Protein AF-A0A1V5TUY7-F1 (afdb_monomer)

Foldseek 3Di:
DDDDDDPDPPPPDDVVVVVVVVVVVVVVVVVVVVVCCVVVPPDPPPVPPPPPDDDDDDDDDDDPPPPPPVPPDWDKDFDAPPDDQLVRQLVLLVVLCVVVVHDDDLLLSVQLSVQQDVVVPDDDDDHGDIDIGGNVSSVVSSVVSVVDDPVSSVVSCVVSVVDDSD

Structure (mmCIF, N/CA/C/O backbone):
data_AF-A0A1V5TUY7-F1
#
_entry.id   AF-A0A1V5TUY7-F1
#
loop_
_atom_site.group_PDB
_atom_site.id
_atom_site.type_symbol
_atom_site.label_atom_id
_atom_site.label_alt_id
_atom_site.label_comp_id
_atom_site.label_asym_id
_atom_site.label_entity_id
_atom_site.label_seq_id
_atom_site.pdbx_PDB_ins_code
_atom_site.Cartn_x
_atom_site.Cartn_y
_atom_site.Cartn_z
_atom_site.occupancy
_atom_site.B_iso_or_equiv
_atom_site.auth_seq_id
_atom_site.auth_comp_id
_atom_site.auth_asym_id
_atom_site.auth_atom_id
_atom_site.pdbx_PDB_model_num
ATOM 1 N N . MET A 1 1 ? 79.967 -40.571 17.415 1.00 41.56 1 MET A N 1
ATOM 2 C CA . MET A 1 1 ? 79.639 -39.195 16.986 1.00 41.56 1 MET A CA 1
ATOM 3 C C . MET A 1 1 ? 78.906 -39.315 15.661 1.00 41.56 1 MET A C 1
ATOM 5 O O . MET A 1 1 ? 79.515 -39.819 14.733 1.00 41.56 1 MET A O 1
ATOM 9 N N . SER A 1 2 ? 77.567 -39.291 15.668 1.00 49.28 2 SER A N 1
ATOM 10 C CA . SER A 1 2 ? 76.718 -38.135 15.277 1.00 49.28 2 SER A CA 1
ATOM 11 C C . SER A 1 2 ? 77.046 -37.631 13.868 1.00 49.28 2 SER A C 1
ATOM 13 O O . SER A 1 2 ? 78.201 -37.375 13.579 1.00 49.28 2 SER A O 1
ATOM 15 N N . GLU A 1 3 ? 76.091 -37.478 12.952 1.00 46.81 3 GLU A N 1
ATOM 16 C CA . GLU A 1 3 ? 74.877 -36.686 13.161 1.00 46.81 3 GLU A CA 1
ATOM 17 C C . GLU A 1 3 ? 73.828 -37.025 12.084 1.00 46.81 3 GLU A C 1
ATOM 19 O O . GLU A 1 3 ? 74.142 -37.092 10.897 1.00 46.81 3 GLU A O 1
ATOM 24 N N . LYS A 1 4 ? 72.579 -37.280 12.496 1.00 55.69 4 LYS A N 1
ATOM 25 C CA . LYS A 1 4 ? 71.431 -37.410 11.588 1.00 55.69 4 LYS A CA 1
ATOM 26 C C . LYS A 1 4 ? 70.904 -36.006 11.300 1.00 55.69 4 LYS A C 1
ATOM 28 O O . LYS A 1 4 ? 70.393 -35.368 12.218 1.00 55.69 4 LYS A O 1
ATOM 33 N N . THR A 1 5 ? 70.967 -35.540 10.058 1.00 53.59 5 THR A N 1
ATOM 34 C CA . THR A 1 5 ? 70.284 -34.305 9.657 1.00 53.59 5 THR A CA 1
ATOM 35 C C . THR A 1 5 ? 68.875 -34.635 9.168 1.00 53.59 5 THR A C 1
ATOM 37 O O . THR A 1 5 ? 68.659 -35.176 8.087 1.00 53.59 5 THR A O 1
ATOM 40 N N . ASN A 1 6 ? 67.905 -34.340 10.034 1.00 58.12 6 ASN A N 1
ATOM 41 C CA . ASN A 1 6 ? 66.482 -34.304 9.721 1.00 58.12 6 ASN A CA 1
ATOM 42 C C . ASN A 1 6 ? 66.220 -33.252 8.632 1.00 58.12 6 ASN A C 1
ATOM 44 O O . ASN A 1 6 ? 66.375 -32.059 8.887 1.00 58.12 6 ASN A O 1
ATOM 48 N N . THR A 1 7 ? 65.775 -33.665 7.446 1.00 56.62 7 THR A N 1
ATOM 49 C CA . THR A 1 7 ? 65.184 -32.738 6.474 1.00 56.62 7 THR A CA 1
ATOM 50 C C . THR A 1 7 ? 63.717 -32.544 6.825 1.00 56.62 7 THR A C 1
ATOM 52 O O . THR A 1 7 ? 62.860 -33.365 6.500 1.00 56.62 7 THR A O 1
ATOM 55 N N . ASN A 1 8 ? 63.467 -31.464 7.557 1.00 58.12 8 ASN A N 1
ATOM 56 C CA . ASN A 1 8 ? 62.145 -30.957 7.884 1.00 58.12 8 ASN A CA 1
ATOM 57 C C . ASN A 1 8 ? 61.448 -30.552 6.574 1.00 58.12 8 ASN A C 1
ATOM 59 O O . ASN A 1 8 ? 61.910 -29.649 5.876 1.00 58.12 8 ASN A O 1
ATOM 63 N N . VAL A 1 9 ? 60.384 -31.262 6.202 1.00 58.00 9 VAL A N 1
ATOM 64 C CA . VAL A 1 9 ? 59.536 -30.896 5.064 1.00 58.00 9 VAL A CA 1
ATOM 65 C C . VAL A 1 9 ? 58.651 -29.746 5.534 1.00 58.00 9 VAL A C 1
ATOM 67 O O . VAL A 1 9 ? 57.596 -29.965 6.125 1.00 58.00 9 VAL A O 1
ATOM 70 N N . GLU A 1 10 ? 59.096 -28.510 5.320 1.00 56.06 10 GLU A N 1
ATOM 71 C CA . GLU A 1 10 ? 58.240 -27.342 5.518 1.00 56.06 10 GLU A CA 1
ATOM 72 C C . GLU A 1 10 ? 57.099 -27.379 4.496 1.00 56.06 10 GLU A C 1
ATOM 74 O O . GLU A 1 10 ? 57.273 -27.134 3.301 1.00 56.06 10 GLU A O 1
ATOM 79 N N . SER A 1 11 ? 55.908 -27.717 4.987 1.00 59.34 11 SER A N 1
ATOM 80 C CA . SER A 1 11 ? 54.649 -27.600 4.260 1.00 59.34 11 SER A CA 1
ATOM 81 C C . SER A 1 11 ? 54.394 -26.127 3.927 1.00 59.34 11 SER A C 1
ATOM 83 O O . SER A 1 11 ? 53.910 -25.366 4.764 1.00 59.34 11 SER A O 1
ATOM 85 N N . GLN A 1 12 ? 54.718 -25.736 2.693 1.00 61.19 12 GLN A N 1
ATOM 86 C CA . GLN A 1 12 ? 54.441 -24.420 2.113 1.00 61.19 12 GLN A CA 1
ATOM 87 C C . GLN A 1 12 ? 52.926 -24.178 2.051 1.00 61.19 12 GLN A C 1
ATOM 89 O O . GLN A 1 12 ? 52.238 -24.554 1.102 1.00 61.19 12 GLN A O 1
ATOM 94 N N . PHE A 1 13 ? 52.395 -23.571 3.108 1.00 59.75 13 PHE A N 1
ATOM 95 C CA . PHE A 1 13 ? 50.994 -23.204 3.224 1.00 59.75 13 PHE A CA 1
ATOM 96 C C . PHE A 1 13 ? 50.700 -21.968 2.366 1.00 59.75 13 PHE A C 1
ATOM 98 O O . PHE A 1 13 ? 51.040 -20.837 2.724 1.00 59.75 13 PHE A O 1
ATOM 105 N N . ASP A 1 14 ? 50.076 -22.188 1.212 1.00 70.06 14 ASP A N 1
ATOM 106 C CA . ASP A 1 14 ? 49.688 -21.123 0.289 1.00 70.06 14 ASP A CA 1
ATOM 107 C C . ASP A 1 14 ? 48.516 -20.315 0.866 1.00 70.06 14 ASP A C 1
ATOM 109 O O . ASP A 1 14 ? 47.348 -20.713 0.801 1.00 70.06 14 ASP A O 1
ATOM 113 N N . LYS A 1 15 ? 48.846 -19.152 1.439 1.00 57.84 15 LYS A N 1
ATOM 114 C CA . LYS A 1 15 ? 47.897 -18.249 2.104 1.00 57.84 15 LYS A CA 1
ATOM 115 C C . LYS A 1 15 ? 46.754 -17.814 1.185 1.00 57.84 15 LYS A C 1
ATOM 117 O O . LYS A 1 15 ? 45.650 -17.612 1.672 1.00 57.84 15 LYS A O 1
ATOM 122 N N . THR A 1 16 ? 46.976 -17.699 -0.125 1.00 59.41 16 THR A N 1
ATOM 123 C CA . THR A 1 16 ? 45.939 -17.236 -1.067 1.00 59.41 16 THR A CA 1
ATOM 124 C C . THR A 1 16 ? 44.905 -18.318 -1.361 1.00 59.41 16 THR A C 1
ATOM 126 O O . THR A 1 16 ? 43.701 -18.056 -1.342 1.00 59.41 16 THR A O 1
ATOM 129 N N . LYS A 1 17 ? 45.356 -19.568 -1.519 1.00 60.12 17 LYS A N 1
ATOM 130 C CA . LYS A 1 17 ? 44.470 -20.735 -1.608 1.00 60.12 17 LYS A CA 1
ATOM 131 C C . LYS A 1 17 ? 43.727 -20.961 -0.302 1.00 60.12 17 LYS A C 1
ATOM 133 O O . LYS A 1 17 ? 42.549 -21.297 -0.336 1.00 60.12 17 LYS A O 1
ATOM 138 N N . PHE A 1 18 ? 44.381 -20.722 0.834 1.00 61.03 18 PHE A N 1
ATOM 139 C CA . PHE A 1 18 ? 43.738 -20.851 2.134 1.00 61.03 18 PHE A CA 1
ATOM 140 C C . PHE A 1 18 ? 42.677 -19.775 2.387 1.00 61.03 18 PHE A C 1
ATOM 142 O O . PHE A 1 18 ? 41.635 -20.087 2.947 1.00 61.03 18 PHE A O 1
ATOM 149 N N . VAL A 1 19 ? 42.883 -18.536 1.929 1.00 60.38 19 VAL A N 1
ATOM 150 C CA . VAL A 1 19 ? 41.875 -17.465 2.023 1.00 60.38 19 VAL A CA 1
ATOM 151 C C . VAL A 1 19 ? 40.665 -17.761 1.136 1.00 60.38 19 VAL A C 1
ATOM 153 O O . VAL A 1 19 ? 39.538 -17.632 1.602 1.00 60.38 19 VAL A O 1
ATOM 156 N N . ASN A 1 20 ? 40.865 -18.235 -0.098 1.00 58.03 20 ASN A N 1
ATOM 157 C CA . ASN A 1 20 ? 39.753 -18.609 -0.982 1.00 58.03 20 ASN A CA 1
ATOM 158 C C . ASN A 1 20 ? 39.010 -19.862 -0.487 1.00 58.03 20 ASN A C 1
ATOM 160 O O . ASN A 1 20 ? 37.787 -19.933 -0.589 1.00 58.03 20 ASN A O 1
ATOM 164 N N . LEU A 1 21 ? 39.730 -20.826 0.098 1.00 64.75 21 LEU A N 1
ATOM 165 C CA . LEU A 1 21 ? 39.147 -22.001 0.749 1.00 64.75 21 LEU A CA 1
ATOM 166 C C . LEU A 1 21 ? 38.356 -21.614 2.007 1.00 64.75 21 LEU A C 1
ATOM 168 O O . LEU A 1 21 ? 37.247 -22.103 2.206 1.00 64.75 21 LEU A O 1
ATOM 172 N N . ALA A 1 22 ? 38.894 -20.711 2.830 1.00 62.09 22 ALA A N 1
ATOM 173 C CA . ALA A 1 22 ? 38.218 -20.194 4.016 1.00 62.09 22 ALA A CA 1
ATOM 174 C C . ALA A 1 22 ? 36.969 -19.382 3.643 1.00 62.09 22 ALA A C 1
ATOM 176 O O . ALA A 1 22 ? 35.920 -19.567 4.253 1.00 62.09 22 ALA A O 1
ATOM 177 N N . LEU A 1 23 ? 37.042 -18.545 2.605 1.00 59.31 23 LEU A 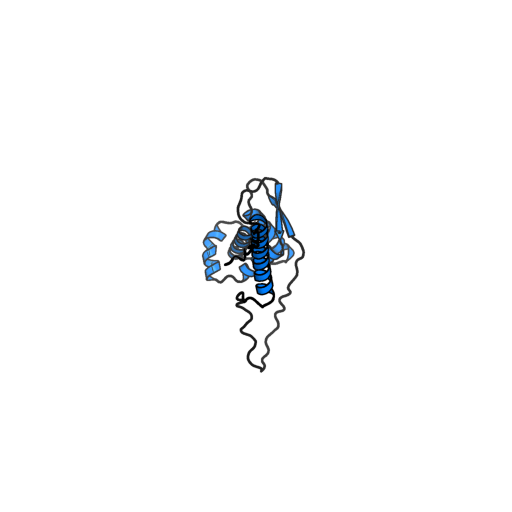N 1
ATOM 178 C CA . LEU A 1 23 ? 35.898 -17.783 2.105 1.00 59.31 23 LEU A CA 1
ATOM 179 C C . LEU A 1 23 ? 34.810 -18.708 1.540 1.00 59.31 23 LEU A C 1
ATOM 181 O O . LEU A 1 23 ? 33.635 -18.536 1.857 1.00 59.31 23 LEU A O 1
ATOM 185 N N . GLY A 1 24 ? 35.196 -19.734 0.773 1.00 63.16 24 GLY A N 1
ATOM 186 C CA . GLY A 1 24 ? 34.273 -20.758 0.280 1.00 63.16 24 GLY A CA 1
ATOM 187 C C . GLY A 1 24 ? 33.584 -21.532 1.408 1.00 63.16 24 GLY A C 1
ATOM 188 O O . GLY A 1 24 ? 32.377 -21.754 1.345 1.00 63.16 24 GLY A O 1
ATOM 189 N N . LEU A 1 25 ? 34.314 -21.876 2.475 1.00 64.50 25 LEU A N 1
ATOM 190 C CA . LEU A 1 25 ? 33.744 -22.516 3.665 1.00 64.50 25 LEU A CA 1
ATOM 191 C C . LEU A 1 25 ? 32.774 -21.605 4.423 1.00 64.50 25 LEU A C 1
ATOM 193 O O . LEU A 1 25 ? 31.738 -22.083 4.872 1.00 64.50 25 LEU A O 1
ATOM 197 N N . ILE A 1 26 ? 33.063 -20.307 4.541 1.00 64.88 26 ILE A N 1
ATOM 198 C CA . ILE A 1 26 ? 32.160 -19.345 5.194 1.00 64.88 26 ILE A CA 1
ATOM 199 C C . ILE A 1 26 ? 30.844 -19.224 4.416 1.00 64.88 26 ILE A C 1
ATOM 201 O O . ILE A 1 26 ? 29.771 -19.277 5.015 1.00 64.88 26 ILE A O 1
ATOM 205 N N . VAL A 1 27 ? 30.907 -19.128 3.085 1.00 65.31 27 VAL A N 1
ATOM 206 C CA . VAL A 1 27 ? 29.705 -19.070 2.235 1.00 65.31 27 VAL A CA 1
ATOM 207 C C . VAL A 1 27 ? 28.925 -20.388 2.295 1.00 65.31 27 VAL A C 1
ATOM 209 O O . VAL A 1 27 ? 27.703 -20.371 2.422 1.00 65.31 27 VAL A O 1
ATOM 212 N N . ALA A 1 28 ? 29.612 -21.534 2.284 1.00 64.88 28 ALA A N 1
ATOM 213 C CA . ALA A 1 28 ? 28.973 -22.841 2.421 1.00 64.88 28 ALA A CA 1
ATOM 214 C C . ALA A 1 28 ? 28.316 -23.034 3.800 1.00 64.88 28 ALA A C 1
ATOM 216 O O . ALA A 1 28 ? 27.217 -23.574 3.869 1.00 64.88 28 ALA A O 1
ATOM 217 N N . LEU A 1 29 ? 28.930 -22.550 4.885 1.00 69.00 29 LEU A N 1
ATOM 218 C CA . LEU A 1 29 ? 28.344 -22.570 6.229 1.00 69.00 29 LEU A CA 1
ATOM 219 C C . LEU A 1 29 ? 27.137 -21.631 6.351 1.00 69.00 29 LEU A C 1
ATOM 221 O O . LEU A 1 29 ? 26.161 -22.001 6.996 1.00 69.00 29 LEU A O 1
ATOM 225 N N . ALA A 1 30 ? 27.155 -20.462 5.705 1.00 64.00 30 ALA A N 1
ATOM 226 C CA . ALA A 1 30 ? 25.995 -19.569 5.661 1.00 64.00 30 ALA A CA 1
ATOM 227 C C . ALA A 1 30 ? 24.819 -20.212 4.902 1.00 64.00 30 ALA A C 1
ATOM 229 O O . ALA A 1 30 ? 23.693 -20.224 5.394 1.00 64.00 30 ALA A O 1
ATOM 230 N N . MET A 1 31 ? 25.090 -20.829 3.748 1.00 63.78 31 MET A N 1
ATOM 231 C CA . MET A 1 31 ? 24.074 -21.519 2.945 1.00 63.78 31 MET A CA 1
ATOM 232 C C . MET A 1 31 ? 23.558 -22.795 3.626 1.00 63.78 31 MET A C 1
ATOM 234 O O . MET A 1 31 ? 22.361 -23.067 3.588 1.00 63.78 31 MET A O 1
ATOM 238 N N . PHE A 1 32 ? 24.426 -23.554 4.302 1.00 64.50 32 PHE A N 1
ATOM 239 C CA . PHE A 1 32 ? 24.036 -24.727 5.087 1.00 64.50 32 PHE A CA 1
ATOM 240 C C . PHE A 1 32 ? 23.293 -24.338 6.372 1.00 64.50 32 PHE A C 1
A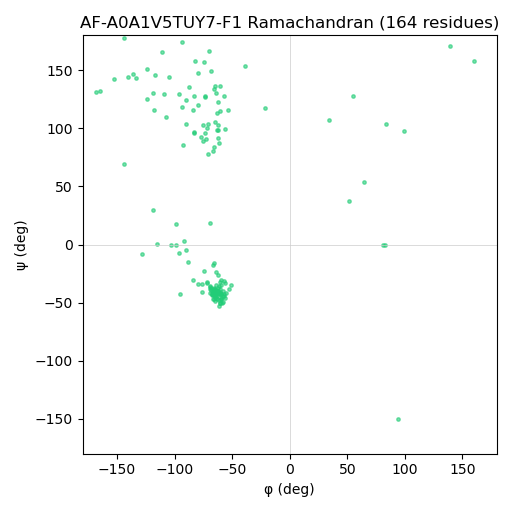TOM 242 O O . PHE A 1 32 ? 22.382 -25.045 6.783 1.00 64.50 32 PHE A O 1
ATOM 249 N N . GLY A 1 33 ? 23.610 -23.191 6.980 1.00 59.53 33 GLY A N 1
ATOM 250 C CA . GLY A 1 33 ? 22.855 -22.624 8.097 1.00 59.53 33 GLY A CA 1
ATOM 251 C C . GLY A 1 33 ? 21.418 -22.303 7.695 1.00 59.53 33 GLY A C 1
ATOM 252 O O . GLY A 1 33 ? 20.493 -22.760 8.357 1.00 59.53 33 GLY A O 1
ATOM 253 N N . ILE A 1 34 ? 21.234 -21.627 6.558 1.00 59.66 34 ILE A N 1
ATOM 254 C CA . ILE A 1 34 ? 19.915 -21.325 5.985 1.00 59.66 34 ILE A CA 1
ATOM 255 C C . ILE A 1 34 ? 19.183 -22.623 5.594 1.00 59.66 34 ILE A C 1
ATOM 257 O O . ILE A 1 34 ? 18.031 -22.813 5.968 1.00 59.66 34 ILE A O 1
ATOM 261 N N . PHE A 1 35 ? 19.853 -23.568 4.926 1.00 55.38 35 PHE A N 1
ATOM 262 C CA . PHE A 1 35 ? 19.253 -24.852 4.545 1.00 55.38 35 PHE A CA 1
ATOM 263 C C . PHE A 1 35 ? 18.904 -25.736 5.755 1.00 55.38 35 PHE A C 1
ATOM 265 O O . PHE A 1 35 ? 17.846 -26.350 5.757 1.00 55.38 35 PHE A O 1
ATOM 272 N N . SER A 1 36 ? 19.726 -25.769 6.812 1.00 54.09 36 SER A N 1
ATOM 273 C CA . SER A 1 36 ? 19.416 -26.490 8.059 1.00 54.09 36 SER A CA 1
ATOM 274 C C . SER A 1 36 ? 18.320 -25.798 8.870 1.00 54.09 36 SER A C 1
ATOM 276 O O . SER A 1 36 ? 17.492 -26.480 9.459 1.00 54.09 36 SER A O 1
ATOM 278 N N . TYR A 1 37 ? 18.245 -24.465 8.840 1.00 55.34 37 TYR A N 1
ATOM 279 C CA . TYR A 1 37 ? 17.146 -23.704 9.431 1.00 55.34 37 TYR A CA 1
ATOM 280 C C . TYR A 1 37 ? 15.808 -24.033 8.751 1.00 55.34 37 TYR A C 1
ATOM 282 O O . TYR A 1 37 ? 14.797 -24.189 9.434 1.00 55.34 37 TYR A O 1
ATOM 290 N N . PHE A 1 38 ? 15.809 -24.239 7.428 1.00 54.66 38 PHE A N 1
ATOM 291 C CA . PHE A 1 38 ? 14.621 -24.677 6.689 1.00 54.66 38 PHE A CA 1
ATOM 292 C C . PHE A 1 38 ? 14.346 -26.188 6.789 1.00 54.66 38 PHE A C 1
ATOM 294 O O . PHE A 1 38 ? 13.185 -26.584 6.827 1.00 54.66 38 PHE A O 1
ATOM 301 N N . ALA A 1 39 ? 15.373 -27.041 6.866 1.00 57.28 39 ALA A N 1
ATOM 302 C CA . ALA A 1 39 ? 15.214 -28.499 6.898 1.00 57.28 39 ALA A CA 1
ATOM 303 C C . ALA A 1 39 ? 14.930 -29.071 8.302 1.00 57.28 39 ALA A C 1
ATOM 305 O O . ALA A 1 39 ? 14.231 -30.073 8.411 1.00 57.28 39 ALA A O 1
ATOM 306 N N . ASN A 1 40 ? 15.427 -28.437 9.372 1.00 56.78 40 ASN A N 1
ATOM 307 C CA . ASN A 1 40 ? 15.210 -28.866 10.763 1.00 56.78 40 ASN A CA 1
ATOM 308 C C . ASN A 1 40 ? 14.095 -28.083 11.484 1.00 56.78 40 ASN A C 1
ATOM 310 O O . ASN A 1 40 ? 14.033 -28.115 12.712 1.00 56.78 40 ASN A O 1
ATOM 314 N N . GLY A 1 41 ? 13.210 -27.396 10.751 1.00 57.31 41 GLY A N 1
ATOM 315 C CA . GLY A 1 41 ? 12.036 -26.740 11.336 1.00 57.31 41 GLY A CA 1
ATOM 316 C C . GLY A 1 41 ? 12.396 -25.610 12.301 1.00 57.31 41 GLY A C 1
ATOM 317 O O . GLY A 1 41 ? 11.966 -25.613 13.450 1.00 57.31 41 GLY A O 1
ATOM 318 N N . GLY A 1 42 ? 13.209 -24.649 11.854 1.00 47.34 42 GLY A N 1
ATOM 319 C CA . GLY A 1 42 ? 13.480 -23.431 12.609 1.00 47.34 42 GLY A CA 1
ATOM 320 C C . GLY A 1 42 ? 12.179 -22.724 12.991 1.00 47.34 42 GLY A C 1
ATOM 321 O O . GLY A 1 42 ? 11.426 -22.270 12.134 1.00 47.34 42 GLY A O 1
ATOM 322 N N . ASN A 1 43 ? 11.926 -22.647 14.295 1.00 57.72 43 ASN A N 1
ATOM 323 C CA . ASN A 1 43 ? 10.745 -22.039 14.894 1.00 57.72 43 ASN A CA 1
ATOM 324 C C . ASN A 1 43 ? 10.722 -20.519 14.629 1.00 57.72 43 ASN A C 1
ATOM 326 O O . ASN A 1 43 ? 11.144 -19.732 15.476 1.00 57.72 43 ASN A O 1
ATOM 330 N N . MET A 1 44 ? 10.226 -20.083 13.468 1.00 48.78 44 MET A N 1
ATOM 331 C CA . MET A 1 44 ? 9.508 -18.812 13.413 1.00 48.78 44 MET A CA 1
ATOM 332 C C . MET A 1 44 ? 8.157 -19.042 14.069 1.00 48.78 44 MET A C 1
ATOM 334 O O . MET A 1 44 ? 7.456 -20.003 13.757 1.00 48.78 44 MET A O 1
ATOM 338 N N . GLN A 1 45 ? 7.835 -18.182 15.026 1.00 46.72 45 GLN A N 1
ATOM 339 C CA . GLN A 1 45 ? 6.590 -18.185 15.770 1.00 46.72 45 GLN A CA 1
ATOM 340 C C . GLN A 1 45 ? 5.419 -17.967 14.804 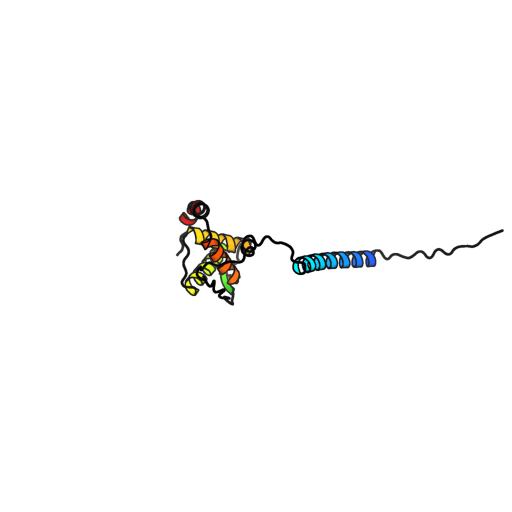1.00 46.72 45 GLN A C 1
ATOM 342 O O . GLN A 1 45 ? 4.967 -16.851 14.578 1.00 46.72 45 GLN A O 1
ATOM 347 N N . ALA A 1 46 ? 4.920 -19.066 14.243 1.00 43.09 46 ALA A N 1
ATOM 348 C CA . ALA A 1 46 ? 3.559 -19.198 13.765 1.00 43.09 46 ALA A CA 1
ATOM 349 C C . ALA A 1 46 ? 2.644 -19.149 14.997 1.00 43.09 46 ALA A C 1
ATOM 351 O O . ALA A 1 46 ? 2.238 -20.174 15.541 1.00 43.09 46 ALA A O 1
ATOM 352 N N . GLY A 1 47 ? 2.376 -17.938 15.483 1.00 45.50 47 GLY A N 1
ATOM 353 C CA . GLY A 1 47 ? 1.574 -17.671 16.679 1.00 45.50 47 GLY A CA 1
ATOM 354 C C . GLY A 1 47 ? 0.079 -17.980 16.549 1.00 45.50 47 GLY A C 1
ATOM 355 O O . GLY A 1 47 ? -0.688 -17.471 17.354 1.00 45.50 47 GLY A O 1
ATOM 356 N N . ILE A 1 48 ? -0.347 -18.782 15.566 1.00 40.75 48 ILE A N 1
ATOM 357 C CA . ILE A 1 48 ? -1.767 -19.111 15.339 1.00 40.75 48 ILE A CA 1
ATOM 358 C C . ILE A 1 48 ? -2.019 -20.633 15.242 1.00 40.75 48 ILE A C 1
ATOM 360 O O . ILE A 1 48 ? -3.163 -21.060 15.281 1.00 40.75 48 ILE A O 1
ATOM 364 N N . PHE A 1 49 ? -0.989 -21.493 15.201 1.00 44.09 49 PHE A N 1
ATOM 365 C CA . PHE A 1 49 ? -1.196 -22.921 14.879 1.00 44.09 49 PHE A CA 1
ATOM 366 C C . PHE A 1 49 ? -0.881 -23.949 15.979 1.00 44.09 49 PHE A C 1
ATOM 368 O O . PHE A 1 49 ? -1.064 -25.141 15.747 1.00 44.09 49 PHE A O 1
ATOM 375 N N . SER A 1 50 ? -0.449 -23.549 17.180 1.00 38.53 50 SER A N 1
ATOM 376 C CA . SER A 1 50 ? -0.100 -24.516 18.242 1.00 38.53 50 SER A CA 1
ATOM 377 C C . SER A 1 50 ? -1.177 -24.754 19.307 1.00 38.53 50 SER A C 1
ATOM 379 O O . SER A 1 50 ? -0.958 -25.574 20.197 1.00 38.53 50 SER A O 1
ATOM 381 N N . SER A 1 51 ? -2.338 -24.096 19.243 1.00 38.94 51 SER A N 1
ATOM 382 C CA . SER A 1 51 ? -3.394 -24.263 20.254 1.00 38.94 51 SER A CA 1
ATOM 383 C C . SER A 1 51 ? -4.410 -25.376 19.964 1.00 38.94 51 SER A C 1
ATOM 385 O O . SER A 1 51 ? -5.233 -25.640 20.834 1.00 38.94 51 SER A O 1
ATOM 387 N N . ILE A 1 52 ? -4.372 -26.058 18.809 1.00 41.09 52 ILE A N 1
ATOM 388 C CA . ILE A 1 52 ? -5.482 -26.945 18.380 1.00 41.09 52 ILE A CA 1
ATOM 389 C C . ILE A 1 52 ? -5.085 -28.423 18.217 1.00 41.09 52 ILE A C 1
ATOM 391 O O . ILE A 1 52 ? -5.673 -29.124 17.414 1.00 41.09 52 ILE A O 1
ATOM 395 N N . TYR A 1 53 ? -4.110 -28.958 18.956 1.00 41.31 53 TYR A N 1
ATOM 396 C CA . TYR A 1 53 ? -4.000 -30.426 19.075 1.00 41.31 53 TYR A CA 1
ATOM 397 C C . TYR A 1 53 ? -3.541 -30.836 20.474 1.00 41.31 53 TYR A C 1
ATOM 399 O O . TYR A 1 53 ? -2.435 -31.317 20.707 1.00 41.31 53 TYR A O 1
ATOM 407 N N . ASN A 1 54 ? -4.441 -30.622 21.427 1.00 40.19 54 ASN A N 1
ATOM 408 C CA . ASN A 1 54 ? -4.614 -31.538 22.539 1.00 40.19 54 ASN A CA 1
ATOM 409 C C . ASN A 1 54 ? -6.103 -31.795 22.715 1.00 40.19 54 ASN A C 1
ATOM 411 O O . ASN A 1 54 ? -6.901 -30.859 22.681 1.00 40.19 54 ASN A O 1
ATOM 415 N N . SER A 1 55 ? -6.389 -33.045 23.063 1.00 35.53 55 SER A N 1
ATOM 416 C CA . SER A 1 55 ? -7.678 -33.591 23.488 1.00 35.53 55 SER A CA 1
ATOM 417 C C . SER A 1 55 ? -8.603 -33.970 22.339 1.00 35.53 55 SER A C 1
ATOM 419 O O . SER A 1 55 ? -9.233 -33.137 21.696 1.00 35.53 55 SER A O 1
ATOM 421 N N . ASP A 1 56 ? -8.664 -35.281 22.133 1.00 51.25 56 ASP A N 1
ATOM 422 C CA . ASP A 1 56 ? -9.861 -35.979 21.700 1.00 51.25 56 ASP A CA 1
ATOM 423 C C . ASP A 1 56 ? -11.133 -35.419 22.375 1.00 51.25 56 ASP A C 1
ATOM 425 O O . ASP A 1 56 ? -11.089 -34.948 23.513 1.00 51.25 56 ASP A O 1
ATOM 429 N N . GLU A 1 57 ? -12.245 -35.594 21.657 1.00 40.31 57 GLU A N 1
ATOM 430 C CA . GLU A 1 57 ? -13.655 -35.357 22.016 1.00 40.31 57 GLU A CA 1
ATOM 431 C C . GLU A 1 57 ? -14.300 -34.041 21.526 1.00 40.31 57 GLU A C 1
ATOM 433 O O . GLU A 1 57 ? -14.177 -32.969 22.107 1.00 40.31 57 GLU A O 1
ATOM 438 N N . GLU A 1 58 ? -15.010 -34.211 20.400 1.00 46.62 58 GLU A N 1
ATOM 439 C CA . GLU A 1 58 ? -16.338 -33.684 20.042 1.00 46.62 58 GLU A CA 1
ATOM 440 C C . GLU A 1 58 ? -16.754 -32.289 20.555 1.00 46.62 58 GLU A C 1
ATOM 442 O O . GLU A 1 58 ? -17.226 -32.157 21.675 1.00 46.62 58 GLU A O 1
ATOM 447 N N . GLU A 1 59 ? -16.798 -31.288 19.660 1.00 38.34 59 GLU A N 1
ATOM 448 C CA . GLU A 1 59 ? -18.066 -30.606 19.342 1.00 38.34 59 GLU A CA 1
ATOM 449 C C . GLU A 1 59 ? -17.984 -29.691 18.100 1.00 38.34 59 GLU A C 1
ATOM 451 O O . GLU A 1 59 ? -17.102 -28.855 17.921 1.00 38.34 59 GLU A O 1
ATOM 456 N N . LYS A 1 60 ? -18.986 -29.895 17.245 1.00 54.00 60 LYS A N 1
ATOM 457 C CA . LYS A 1 60 ? -19.491 -29.103 16.117 1.00 54.00 60 LYS A CA 1
ATOM 458 C C . LYS A 1 60 ? -19.139 -27.601 16.123 1.00 54.00 60 LYS A C 1
ATOM 460 O O . LYS A 1 60 ? -19.665 -26.844 16.931 1.00 54.00 60 LYS A O 1
ATOM 465 N N . SER A 1 61 ? -18.394 -27.138 15.118 1.00 37.88 61 SER A N 1
ATOM 466 C CA . SER A 1 61 ? -18.394 -25.730 14.692 1.00 37.88 61 SER A CA 1
ATOM 467 C C . SER A 1 61 ? -18.040 -25.613 13.208 1.00 37.88 61 SER A C 1
ATOM 469 O O . SER A 1 61 ? -17.301 -26.427 12.663 1.00 37.88 61 SER A O 1
ATOM 471 N N . GLU A 1 62 ? -18.708 -24.672 12.551 1.00 44.47 62 GLU A N 1
ATOM 472 C CA . GLU A 1 62 ? -18.811 -24.518 11.103 1.00 44.47 62 GLU A CA 1
ATOM 473 C C . GLU A 1 62 ? -17.465 -24.172 10.451 1.00 44.47 62 GLU A C 1
ATOM 475 O O . GLU A 1 62 ? -16.716 -23.313 10.912 1.00 44.47 62 GLU A O 1
ATOM 480 N N . GLU A 1 63 ? -17.179 -24.875 9.359 1.00 37.25 63 GLU A N 1
ATOM 481 C CA . GLU A 1 63 ? -16.005 -24.734 8.507 1.00 37.25 63 GLU A CA 1
ATOM 482 C C . GLU A 1 63 ? -16.094 -23.413 7.725 1.00 37.25 63 GLU A C 1
ATOM 484 O O . GLU A 1 63 ? -16.863 -23.293 6.773 1.00 37.25 63 GLU A O 1
ATOM 489 N N . VAL A 1 64 ? -15.326 -22.398 8.135 1.00 38.44 64 VAL A N 1
ATOM 490 C CA . VAL A 1 64 ? -15.038 -21.249 7.266 1.00 38.44 64 VAL A CA 1
ATOM 491 C C . VAL A 1 64 ? -13.875 -21.650 6.370 1.00 38.44 64 VAL A C 1
ATOM 493 O O . VAL A 1 64 ? -12.708 -21.602 6.760 1.00 38.44 64 VAL A O 1
ATOM 496 N N . GLU A 1 65 ? -14.221 -22.088 5.167 1.00 39.69 65 GLU A N 1
ATOM 497 C CA . GLU A 1 65 ? -13.298 -22.312 4.064 1.00 39.69 65 GLU A CA 1
ATOM 498 C C . GLU A 1 65 ? -12.658 -20.969 3.678 1.00 39.69 65 GLU A C 1
ATOM 500 O O . GLU A 1 65 ? -13.250 -20.149 2.978 1.00 39.69 65 GLU A O 1
ATOM 505 N N . VAL A 1 66 ? -11.443 -20.704 4.167 1.00 40.97 66 VAL A N 1
ATOM 506 C CA . VAL A 1 66 ? -10.622 -19.617 3.623 1.00 40.97 66 VAL A CA 1
ATOM 507 C C . VAL A 1 66 ? -10.085 -20.108 2.285 1.00 40.97 66 VAL A C 1
ATOM 509 O O . VAL A 1 66 ? -9.026 -20.735 2.199 1.00 40.97 66 VAL A O 1
ATOM 512 N N . GLU A 1 67 ? -10.864 -19.852 1.238 1.00 39.19 67 GLU A N 1
ATOM 513 C CA . GLU A 1 67 ? -10.467 -20.030 -0.150 1.00 39.19 67 GLU A CA 1
ATOM 514 C C . GLU A 1 67 ? -9.196 -19.206 -0.390 1.00 39.19 67 GLU A C 1
ATOM 516 O O . GLU A 1 67 ? -9.222 -17.986 -0.562 1.00 39.19 67 GLU A O 1
ATOM 521 N N . LYS A 1 68 ? -8.036 -19.872 -0.371 1.00 43.94 68 LYS A N 1
ATOM 522 C CA . LYS A 1 68 ? -6.776 -19.283 -0.820 1.00 43.94 68 LYS A CA 1
ATOM 523 C C . LYS A 1 68 ? -6.854 -19.151 -2.335 1.00 43.94 68 LYS A C 1
ATOM 525 O O . LYS A 1 68 ? -6.290 -19.960 -3.070 1.00 43.94 68 LYS A O 1
ATOM 530 N N . ASN A 1 69 ? -7.574 -18.134 -2.788 1.00 42.19 69 ASN A N 1
ATOM 531 C CA . ASN A 1 69 ? -7.623 -17.746 -4.178 1.00 42.19 69 ASN A CA 1
ATOM 532 C C . ASN A 1 69 ? -6.194 -17.331 -4.555 1.00 42.19 69 ASN A C 1
ATOM 534 O O . ASN A 1 69 ? -5.682 -16.300 -4.114 1.00 42.19 69 ASN A O 1
ATOM 538 N N . ILE A 1 70 ? -5.470 -18.205 -5.259 1.00 43.41 70 ILE A N 1
ATOM 539 C CA . ILE A 1 70 ? -4.132 -17.889 -5.753 1.00 43.41 70 ILE A CA 1
ATOM 540 C C . ILE A 1 70 ? -4.349 -16.916 -6.903 1.00 43.41 70 ILE A C 1
ATOM 542 O O . ILE A 1 70 ? -4.534 -17.316 -8.049 1.00 43.41 70 ILE A O 1
ATOM 546 N N . ILE A 1 71 ? 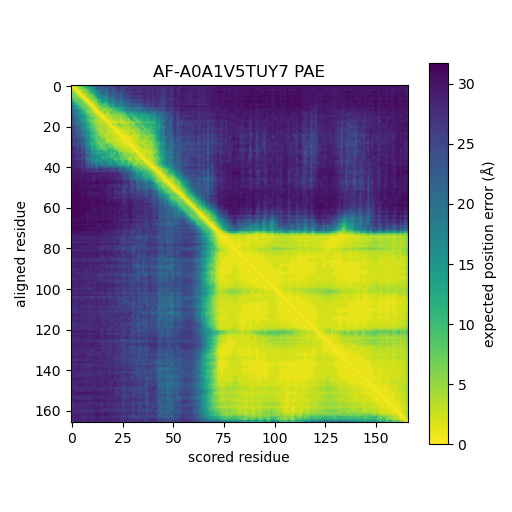-4.359 -15.627 -6.585 1.00 53.94 71 ILE A N 1
ATOM 547 C CA . ILE A 1 71 ? -4.477 -14.579 -7.586 1.00 53.94 71 ILE A CA 1
ATOM 548 C C . ILE A 1 71 ? -3.127 -14.516 -8.304 1.00 53.94 71 ILE A C 1
ATOM 550 O O . ILE A 1 71 ? -2.153 -13.948 -7.812 1.00 53.94 71 ILE A O 1
ATOM 554 N N . THR A 1 72 ? -3.039 -15.197 -9.444 1.00 57.16 72 THR A N 1
ATOM 555 C CA . THR A 1 72 ? -1.824 -15.256 -10.257 1.00 57.16 72 THR A CA 1
ATOM 556 C C . THR A 1 72 ? -1.693 -13.986 -11.093 1.00 57.16 72 THR A C 1
ATOM 558 O O . THR A 1 72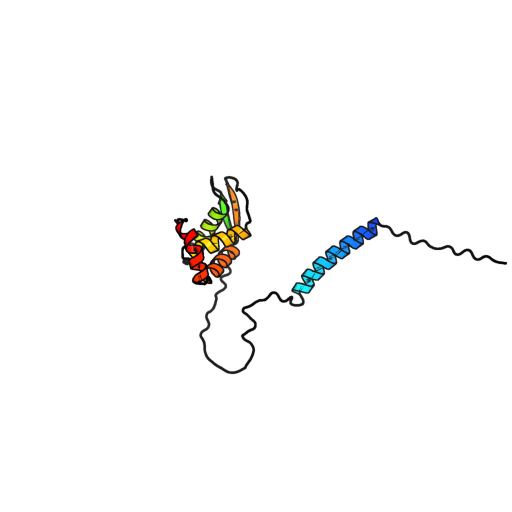 ? -2.558 -13.704 -11.922 1.00 57.16 72 THR A O 1
ATOM 561 N N . GLY A 1 73 ? -0.608 -13.238 -10.900 1.00 76.88 73 GLY A N 1
ATOM 562 C CA . GLY A 1 73 ? -0.268 -12.039 -11.671 1.00 76.88 73 GLY A CA 1
ATOM 563 C C . GLY A 1 73 ? 0.295 -10.923 -10.793 1.00 76.88 73 GLY A C 1
ATOM 564 O O . GLY A 1 73 ? 0.229 -11.006 -9.569 1.00 76.88 73 GLY A O 1
ATOM 565 N N . ASP A 1 74 ? 0.813 -9.872 -11.426 1.00 93.44 74 ASP A N 1
ATOM 566 C CA . ASP A 1 74 ? 1.296 -8.656 -10.766 1.00 93.44 74 ASP A CA 1
ATOM 567 C C . ASP A 1 74 ? 0.577 -7.427 -11.351 1.00 93.44 74 ASP A C 1
ATOM 569 O O . ASP A 1 74 ? 0.182 -7.433 -12.519 1.00 93.44 74 ASP A O 1
ATOM 573 N N . TYR A 1 75 ? 0.421 -6.367 -10.555 1.00 94.81 75 TYR A N 1
ATOM 574 C CA . TYR A 1 75 ? 0.012 -5.049 -11.041 1.00 94.81 75 TYR A CA 1
ATOM 575 C C . TYR A 1 75 ? 1.239 -4.312 -11.572 1.00 94.81 75 TYR A C 1
ATOM 577 O O . TYR A 1 75 ? 2.247 -4.196 -10.874 1.00 94.81 75 TYR A O 1
ATOM 585 N N . VAL A 1 76 ? 1.168 -3.812 -12.805 1.00 95.81 76 VAL A N 1
ATOM 586 C CA . VAL A 1 76 ? 2.224 -2.978 -13.391 1.00 95.81 76 VAL A CA 1
ATOM 587 C C . VAL A 1 76 ? 1.714 -1.551 -13.451 1.00 95.81 76 VAL A C 1
ATOM 589 O O . VAL A 1 76 ? 0.813 -1.231 -14.220 1.00 95.81 76 VAL A O 1
ATOM 592 N N . GLU A 1 77 ? 2.297 -0.704 -12.615 1.00 94.75 77 GLU A N 1
ATOM 593 C CA . GLU A 1 77 ? 1.867 0.671 -12.425 1.00 94.75 77 GLU A CA 1
ATOM 594 C C . GLU A 1 77 ? 2.882 1.639 -13.019 1.00 94.75 77 GLU A C 1
ATOM 596 O O . GLU A 1 77 ? 4.072 1.568 -12.713 1.00 94.75 77 GLU A O 1
ATOM 601 N N . GLN A 1 78 ? 2.413 2.579 -13.837 1.00 96.12 78 GLN A N 1
ATOM 602 C CA . GLN A 1 78 ? 3.263 3.618 -14.409 1.00 96.12 78 GLN A CA 1
ATOM 603 C C . GLN A 1 78 ? 3.178 4.905 -13.582 1.00 96.12 78 GLN A C 1
ATOM 605 O O . GLN A 1 78 ? 2.089 5.410 -13.308 1.00 96.12 78 GLN A O 1
ATOM 610 N N . ALA A 1 79 ? 4.326 5.459 -13.200 1.00 96.25 79 ALA A N 1
ATOM 611 C CA . ALA A 1 79 ? 4.395 6.708 -12.453 1.00 96.25 79 ALA A CA 1
ATOM 612 C C . ALA A 1 79 ? 4.071 7.922 -13.334 1.00 96.25 79 ALA A C 1
ATOM 614 O O . ALA A 1 79 ? 4.704 8.144 -14.373 1.00 96.25 79 ALA A O 1
ATOM 615 N N . GLN A 1 80 ? 3.121 8.746 -12.894 1.00 96.38 80 GLN A N 1
ATOM 616 C CA . GLN A 1 80 ? 2.814 10.043 -13.492 1.00 96.38 80 GLN A CA 1
ATOM 617 C C . GLN A 1 80 ? 3.567 11.188 -12.798 1.00 96.38 80 GLN A C 1
ATOM 619 O O . GLN A 1 80 ? 4.290 11.008 -11.816 1.00 96.38 80 GLN A O 1
ATOM 624 N N . LEU A 1 81 ? 3.439 12.398 -13.347 1.00 95.62 81 LEU A N 1
ATOM 625 C CA . LEU A 1 81 ? 4.137 13.573 -12.832 1.00 95.62 81 LEU A CA 1
ATOM 626 C C . LEU A 1 81 ? 3.701 13.875 -11.392 1.00 95.62 81 LEU A C 1
ATOM 628 O O . LEU A 1 81 ? 2.527 14.123 -11.138 1.00 95.62 81 LEU A O 1
ATOM 632 N N . GLY A 1 82 ? 4.669 13.916 -10.474 1.00 93.56 82 GLY A N 1
ATOM 633 C CA . GLY A 1 82 ? 4.424 14.195 -9.055 1.00 93.56 82 GLY A CA 1
ATOM 634 C C . GLY A 1 82 ? 3.980 12.977 -8.244 1.00 93.56 82 GLY A C 1
ATOM 635 O O . GLY A 1 82 ? 3.794 13.097 -7.035 1.00 93.56 82 GLY A O 1
ATOM 636 N N . GLU A 1 83 ? 3.850 11.810 -8.873 1.00 95.31 83 GLU A N 1
ATOM 637 C CA . GLU A 1 83 ? 3.519 10.580 -8.170 1.00 95.31 83 GLU A CA 1
ATOM 638 C C . GLU A 1 83 ? 4.748 9.930 -7.528 1.00 95.31 83 GLU A C 1
ATOM 640 O O . GLU A 1 83 ? 5.900 10.133 -7.911 1.00 95.31 83 GLU A O 1
ATOM 645 N N . GLY A 1 84 ? 4.469 9.101 -6.529 1.00 95.88 84 GLY A N 1
ATOM 646 C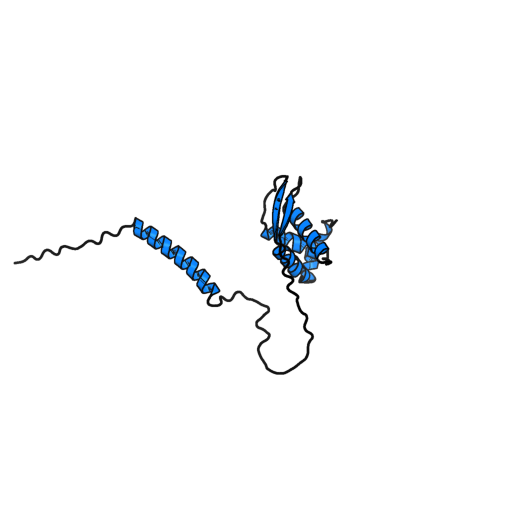 CA . GLY A 1 84 ? 5.448 8.292 -5.814 1.00 95.88 84 GLY A CA 1
ATOM 647 C C . GLY A 1 84 ? 4.835 6.946 -5.455 1.00 95.88 84 GLY A C 1
ATOM 648 O O . GLY A 1 84 ? 3.647 6.735 -5.692 1.00 95.88 84 GLY A O 1
ATOM 649 N N . LEU A 1 85 ? 5.614 6.055 -4.839 1.00 96.56 85 LEU A N 1
ATOM 650 C CA . LEU A 1 85 ? 5.201 4.673 -4.544 1.00 96.56 85 LEU A CA 1
ATOM 651 C C . LEU A 1 85 ? 3.851 4.565 -3.817 1.00 96.56 85 LEU A C 1
ATOM 653 O O . LEU A 1 85 ? 3.075 3.668 -4.115 1.00 96.56 85 LEU A O 1
ATOM 657 N N . THR A 1 86 ? 3.537 5.513 -2.936 1.00 95.69 86 THR A N 1
ATOM 658 C CA . THR A 1 86 ? 2.241 5.619 -2.252 1.00 95.69 86 THR A CA 1
ATOM 659 C C . THR A 1 86 ? 1.055 5.728 -3.222 1.00 95.69 86 THR A C 1
ATOM 661 O O . THR A 1 86 ? 0.040 5.066 -3.038 1.00 95.69 86 THR A O 1
ATOM 664 N N . HIS A 1 87 ? 1.182 6.523 -4.290 1.00 95.81 87 HIS A N 1
ATOM 665 C CA . HIS A 1 87 ? 0.129 6.681 -5.301 1.00 95.81 87 HIS A CA 1
ATOM 666 C C . HIS A 1 87 ? -0.082 5.384 -6.088 1.00 95.81 87 HIS A C 1
ATOM 668 O O . HIS A 1 87 ? -1.215 4.978 -6.334 1.00 95.81 87 HIS A O 1
ATOM 674 N N . LEU A 1 88 ? 1.017 4.713 -6.437 1.00 96.75 88 LEU A N 1
ATOM 675 C CA . LEU A 1 88 ? 0.994 3.461 -7.190 1.00 96.75 88 LEU A CA 1
ATOM 676 C C . LEU A 1 88 ? 0.414 2.323 -6.334 1.00 96.75 88 LEU A C 1
ATOM 678 O O . LEU A 1 88 ? -0.429 1.570 -6.809 1.00 96.75 88 LEU A O 1
ATOM 682 N N . ALA A 1 89 ? 0.786 2.252 -5.051 1.00 96.94 89 ALA A N 1
ATOM 683 C CA . ALA A 1 89 ? 0.201 1.319 -4.090 1.00 96.94 89 ALA A CA 1
ATOM 684 C C . ALA A 1 89 ? -1.317 1.510 -3.969 1.00 96.94 89 ALA A C 1
ATOM 686 O O . ALA A 1 89 ? -2.063 0.535 -4.013 1.00 96.94 89 ALA A O 1
ATOM 687 N N . ARG A 1 90 ? -1.789 2.762 -3.894 1.00 96.56 90 ARG A N 1
ATOM 688 C CA . ARG A 1 90 ? -3.222 3.074 -3.832 1.00 96.56 90 ARG A CA 1
ATOM 689 C C . ARG A 1 90 ? -3.987 2.576 -5.057 1.00 96.56 90 ARG A C 1
ATOM 691 O O . ARG A 1 90 ? -5.069 2.021 -4.888 1.00 96.56 90 ARG A O 1
ATOM 698 N N . ARG A 1 91 ? -3.438 2.742 -6.267 1.00 96.38 91 ARG A N 1
ATOM 699 C CA . ARG A 1 91 ? -4.062 2.231 -7.502 1.00 96.38 91 ARG A CA 1
ATOM 700 C C . ARG A 1 91 ? -4.087 0.710 -7.554 1.00 96.38 91 ARG A C 1
ATOM 702 O O . ARG A 1 91 ? -5.133 0.149 -7.875 1.00 96.38 91 ARG A O 1
ATOM 709 N N . ALA A 1 92 ? -2.997 0.052 -7.163 1.00 97.00 92 ALA A N 1
ATOM 710 C CA . ALA A 1 92 ? -2.955 -1.404 -7.077 1.00 97.00 92 ALA A CA 1
ATOM 711 C C . ALA A 1 92 ? -3.995 -1.942 -6.076 1.00 97.00 92 ALA A C 1
ATOM 713 O O . ALA A 1 92 ? -4.702 -2.897 -6.389 1.00 97.00 92 ALA A O 1
ATOM 714 N N . ILE A 1 93 ? -4.153 -1.293 -4.912 1.00 97.44 93 ILE A N 1
ATOM 715 C CA . ILE A 1 93 ? -5.205 -1.629 -3.938 1.00 97.44 93 ILE A CA 1
ATOM 716 C C . ILE A 1 93 ? -6.593 -1.426 -4.549 1.00 97.44 93 ILE A C 1
ATOM 718 O O . ILE A 1 93 ? -7.392 -2.352 -4.514 1.00 97.44 93 ILE A O 1
ATOM 722 N N . SER A 1 94 ? -6.893 -0.251 -5.116 1.00 96.38 94 SER A N 1
ATOM 723 C CA . SER A 1 94 ? -8.208 0.011 -5.722 1.00 96.38 94 SER A CA 1
ATOM 724 C C . SER A 1 94 ? -8.546 -1.014 -6.806 1.00 96.38 94 SER A C 1
ATOM 726 O O . SER A 1 94 ? -9.622 -1.597 -6.767 1.00 96.38 94 SER A O 1
ATOM 728 N N . THR A 1 95 ? -7.594 -1.309 -7.696 1.00 95.62 95 THR A N 1
ATOM 729 C CA . THR A 1 95 ? -7.761 -2.321 -8.748 1.00 95.62 95 THR A CA 1
ATOM 730 C C . THR A 1 95 ? -8.056 -3.694 -8.149 1.00 95.62 95 THR A C 1
ATOM 732 O O . THR A 1 95 ? -8.938 -4.397 -8.624 1.00 95.62 95 THR A O 1
ATOM 735 N N . HIS A 1 96 ? -7.359 -4.084 -7.080 1.00 95.69 96 HIS A N 1
ATOM 736 C CA . HIS A 1 96 ? -7.610 -5.357 -6.408 1.00 95.69 96 HIS A CA 1
ATOM 737 C C . HIS A 1 96 ? -8.993 -5.428 -5.760 1.00 95.69 96 HIS A C 1
ATOM 739 O O . HIS A 1 96 ? -9.666 -6.452 -5.853 1.00 95.69 96 HIS A O 1
ATOM 745 N N . LEU A 1 97 ? -9.415 -4.351 -5.095 1.00 95.75 97 LEU A N 1
ATOM 746 C CA . LEU A 1 97 ? -10.728 -4.263 -4.459 1.00 95.75 97 LEU A CA 1
ATOM 747 C C . LEU A 1 97 ? -11.849 -4.352 -5.501 1.00 95.75 97 LEU A C 1
ATOM 749 O O . LEU A 1 97 ? -12.815 -5.072 -5.281 1.00 95.75 97 LEU A O 1
ATOM 753 N N . GLU A 1 98 ? -11.679 -3.708 -6.659 1.00 95.12 98 GLU A N 1
ATOM 754 C CA . GLU A 1 98 ? -12.593 -3.832 -7.801 1.00 95.12 98 GLU A CA 1
ATOM 755 C C . GLU A 1 98 ? -12.603 -5.258 -8.373 1.00 95.12 98 GLU A C 1
ATOM 757 O O . GLU A 1 98 ? -13.665 -5.850 -8.524 1.00 95.12 98 GLU A O 1
ATOM 762 N N . GLU A 1 99 ? -11.433 -5.854 -8.633 1.00 93.75 99 GLU A N 1
ATOM 763 C CA . GLU A 1 99 ? -11.317 -7.224 -9.162 1.00 93.75 99 GLU A CA 1
ATOM 764 C C . GLU A 1 99 ? -11.948 -8.284 -8.241 1.00 93.75 99 GLU A C 1
ATOM 766 O O . GLU A 1 99 ? -12.394 -9.328 -8.717 1.00 93.75 99 GLU A O 1
ATOM 771 N N . THR A 1 100 ? -11.943 -8.043 -6.928 1.00 93.50 100 THR A N 1
ATOM 772 C CA . THR A 1 100 ? -12.443 -8.978 -5.906 1.00 93.50 100 THR A CA 1
ATOM 773 C C . THR A 1 100 ? -13.817 -8.602 -5.356 1.00 93.50 100 THR A C 1
ATOM 775 O O . THR A 1 100 ? -14.327 -9.319 -4.497 1.00 93.50 100 THR A O 1
ATOM 778 N N . GLU A 1 101 ? -14.413 -7.505 -5.833 1.00 93.56 101 GLU A N 1
ATOM 779 C CA . GLU A 1 101 ? -15.679 -6.952 -5.328 1.00 93.56 101 GLU A CA 1
ATOM 780 C C . GLU A 1 101 ? -15.674 -6.768 -3.794 1.00 93.56 101 GLU A C 1
ATOM 782 O O . GLU A 1 101 ? -16.664 -7.014 -3.100 1.00 93.56 101 GLU A O 1
ATOM 787 N N . SER A 1 102 ? -14.525 -6.359 -3.250 1.00 92.00 102 SER A N 1
ATOM 788 C CA . SER A 1 102 ? -14.303 -6.155 -1.819 1.00 92.00 102 SER A CA 1
ATOM 789 C C . SER A 1 102 ? -14.122 -4.674 -1.483 1.00 92.00 102 SER A C 1
ATOM 791 O O . SER A 1 102 ? -13.941 -3.821 -2.351 1.00 92.00 102 SER A O 1
ATOM 793 N N . SER A 1 103 ? -14.201 -4.331 -0.198 1.00 95.19 103 SER A N 1
ATOM 794 C CA . SER A 1 103 ? -14.085 -2.945 0.256 1.00 95.19 103 SER A CA 1
ATOM 795 C C . SER A 1 103 ? -13.289 -2.852 1.546 1.00 95.19 103 SER A C 1
ATOM 797 O O . SER A 1 103 ? -13.446 -3.695 2.423 1.00 95.19 103 SER A O 1
ATOM 799 N N . LEU A 1 104 ? -12.515 -1.778 1.677 1.00 95.62 104 LEU A N 1
ATOM 800 C CA . LEU A 1 104 ? -11.834 -1.391 2.907 1.00 95.62 104 LEU A CA 1
ATOM 801 C C . LEU A 1 104 ? -12.363 -0.042 3.387 1.00 95.62 104 LEU A C 1
ATOM 803 O O . LEU A 1 104 ? -12.667 0.834 2.569 1.00 95.62 104 LEU A O 1
ATOM 807 N N . ASN A 1 105 ? -12.423 0.143 4.704 1.00 96.12 105 ASN A N 1
ATOM 808 C CA . ASN A 1 105 ? -12.665 1.463 5.280 1.00 96.12 105 ASN A CA 1
ATOM 809 C C . ASN A 1 105 ? -11.434 2.390 5.066 1.00 96.12 105 ASN A C 1
ATOM 811 O O . ASN A 1 105 ? -10.363 1.929 4.649 1.00 96.12 105 ASN A O 1
ATOM 815 N N . PRO A 1 106 ? -11.564 3.710 5.284 1.00 96.69 106 PRO A N 1
ATOM 816 C CA . PRO A 1 106 ? -10.468 4.661 5.087 1.00 96.69 106 PRO A CA 1
ATOM 817 C C . PRO A 1 106 ? -9.186 4.322 5.869 1.00 96.69 106 PRO A C 1
ATOM 819 O O . PRO A 1 106 ? -8.088 4.424 5.324 1.00 96.69 106 PRO A O 1
ATOM 822 N N . GLU A 1 107 ? -9.306 3.890 7.120 1.00 97.31 107 GLU A N 1
ATOM 823 C CA . GLU A 1 107 ? -8.197 3.551 8.018 1.00 97.31 107 GLU A CA 1
ATOM 824 C C . GLU A 1 107 ? -7.434 2.320 7.511 1.00 97.31 107 GLU A C 1
ATOM 826 O O . GLU A 1 107 ? -6.209 2.336 7.374 1.00 97.31 107 GLU A O 1
ATOM 831 N N . GLN A 1 108 ? -8.170 1.279 7.134 1.00 98.12 108 GLN A N 1
ATOM 832 C CA . GLN A 1 108 ? -7.657 0.057 6.525 1.00 98.12 108 GLN A CA 1
ATOM 833 C C . GLN A 1 108 ? -6.947 0.343 5.199 1.00 98.12 108 GLN A C 1
ATOM 835 O O . GLN A 1 108 ? -5.894 -0.233 4.920 1.00 98.12 108 GLN A O 1
ATOM 840 N N . ARG A 1 109 ? -7.473 1.275 4.389 1.00 97.62 109 ARG A N 1
ATOM 841 C CA . ARG A 1 109 ? -6.808 1.723 3.155 1.00 97.62 109 ARG A CA 1
ATOM 842 C C . ARG A 1 109 ? -5.467 2.392 3.442 1.00 97.62 109 ARG A C 1
ATOM 844 O O . ARG A 1 109 ? -4.500 2.079 2.751 1.00 97.62 109 ARG A O 1
ATOM 851 N N . ILE A 1 110 ? -5.387 3.267 4.452 1.00 97.69 110 ILE A N 1
ATOM 852 C CA . ILE A 1 110 ? -4.112 3.875 4.874 1.00 97.69 110 ILE A CA 1
ATOM 853 C C . ILE A 1 110 ? -3.122 2.797 5.309 1.00 97.69 110 ILE A C 1
ATOM 855 O O . ILE A 1 110 ? -1.966 2.821 4.888 1.00 97.69 110 ILE A O 1
ATOM 859 N N . PHE A 1 111 ? -3.569 1.840 6.124 1.00 98.31 111 PHE A N 1
ATOM 860 C CA . PHE A 1 111 ? -2.708 0.760 6.589 1.00 98.31 111 PHE A CA 1
ATOM 861 C C . PHE A 1 111 ? -2.159 -0.078 5.429 1.00 98.31 111 PHE A C 1
ATOM 863 O O . PHE A 1 111 ? -0.948 -0.288 5.343 1.00 98.31 111 PHE A O 1
ATOM 870 N N . ALA A 1 112 ? -3.027 -0.531 4.521 1.00 98.19 112 ALA A N 1
ATOM 871 C CA . ALA A 1 112 ? -2.619 -1.346 3.380 1.00 98.19 112 ALA A CA 1
ATOM 872 C C . ALA A 1 112 ? -1.639 -0.588 2.466 1.00 98.19 112 ALA A C 1
ATOM 874 O O . ALA A 1 112 ? -0.635 -1.146 2.023 1.00 98.19 112 ALA A O 1
ATOM 875 N N . GLU A 1 113 ? -1.895 0.698 2.219 1.00 97.44 113 GLU A N 1
ATOM 876 C CA . GLU A 1 113 ? -1.029 1.570 1.422 1.00 97.44 113 GLU A CA 1
ATOM 877 C C . GLU A 1 113 ? 0.372 1.701 2.031 1.00 97.44 113 GLU A C 1
ATOM 879 O O . GLU A 1 113 ? 1.373 1.495 1.338 1.00 97.44 113 GLU A O 1
ATOM 884 N N . ASP A 1 114 ? 0.446 2.008 3.327 1.00 97.50 114 ASP A N 1
ATOM 885 C CA . ASP A 1 114 ? 1.706 2.139 4.056 1.00 97.50 114 ASP A CA 1
ATOM 886 C C . ASP A 1 114 ? 2.462 0.801 4.117 1.00 97.50 114 ASP A C 1
ATOM 888 O O . ASP A 1 114 ? 3.677 0.761 3.910 1.00 97.50 114 ASP A O 1
ATOM 892 N N . TYR A 1 115 ? 1.751 -0.316 4.307 1.00 98.19 115 TYR A N 1
ATOM 893 C CA . TYR A 1 115 ? 2.342 -1.654 4.280 1.00 98.19 115 TYR A CA 1
ATOM 894 C C . TYR A 1 115 ? 3.023 -1.951 2.939 1.00 98.19 115 TYR A C 1
ATOM 896 O O . TYR A 1 115 ? 4.194 -2.344 2.909 1.00 98.19 115 TYR A O 1
ATOM 904 N N . ILE A 1 116 ? 2.322 -1.725 1.823 1.00 98.00 116 ILE A N 1
ATOM 905 C CA . ILE A 1 116 ? 2.869 -1.942 0.478 1.00 98.00 116 ILE A CA 1
ATOM 906 C C . ILE A 1 116 ? 4.047 -1.000 0.229 1.00 98.00 116 ILE A C 1
ATOM 908 O O . ILE A 1 116 ? 5.106 -1.450 -0.213 1.00 98.00 116 ILE A O 1
ATOM 912 N N . GLN A 1 117 ? 3.906 0.290 0.545 1.00 96.19 117 GLN A N 1
ATOM 913 C CA . GLN A 1 117 ? 4.967 1.276 0.343 1.00 96.19 117 GLN A CA 1
ATOM 914 C C . GLN A 1 117 ? 6.245 0.877 1.088 1.00 96.19 117 GLN A C 1
ATOM 916 O O . GLN A 1 117 ? 7.317 0.864 0.483 1.00 96.19 117 GLN A O 1
ATOM 921 N N . LYS A 1 118 ? 6.138 0.435 2.346 1.00 97.00 118 LYS A N 1
ATOM 922 C CA . LYS A 1 118 ? 7.285 -0.035 3.137 1.00 97.00 118 LYS A CA 1
ATOM 923 C C . LYS A 1 118 ? 8.000 -1.225 2.502 1.00 97.00 118 LYS A C 1
ATOM 925 O O . LYS A 1 118 ? 9.221 -1.324 2.614 1.00 97.00 118 LYS A O 1
ATOM 930 N N . LYS A 1 119 ? 7.268 -2.125 1.838 1.00 97.12 119 LYS A N 1
ATOM 931 C CA . LYS A 1 119 ? 7.842 -3.292 1.143 1.00 97.12 119 LYS A CA 1
ATOM 932 C C . LYS A 1 119 ? 8.509 -2.917 -0.178 1.00 97.12 119 LYS A C 1
ATOM 934 O O . LYS A 1 119 ? 9.521 -3.520 -0.524 1.00 97.12 119 LYS A O 1
ATOM 939 N N . LEU A 1 120 ? 7.979 -1.918 -0.883 1.00 94.12 120 LEU A N 1
ATOM 940 C CA . LEU A 1 120 ? 8.593 -1.361 -2.094 1.00 94.12 120 LEU A CA 1
ATOM 941 C C . LEU A 1 120 ? 9.815 -0.483 -1.776 1.00 94.12 120 LEU A C 1
ATOM 943 O O . LEU A 1 120 ? 10.695 -0.310 -2.618 1.00 94.12 120 LEU A O 1
ATOM 947 N N . GLY A 1 121 ? 9.886 0.046 -0.554 1.00 93.19 121 GLY A N 1
ATOM 948 C CA . GLY A 1 121 ? 10.961 0.899 -0.072 1.00 93.19 121 GLY A CA 1
ATOM 9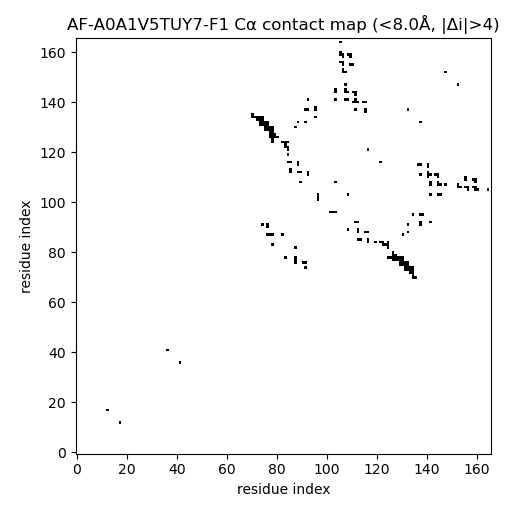49 C C . GLY A 1 121 ? 10.643 2.382 -0.243 1.00 93.19 121 GLY A C 1
ATOM 950 O O . GLY A 1 121 ? 9.496 2.820 -0.180 1.00 93.19 121 GLY A O 1
ATOM 951 N N . SER A 1 122 ? 11.680 3.194 -0.422 1.00 88.88 122 SER A N 1
ATOM 952 C CA . SER A 1 122 ? 11.536 4.638 -0.571 1.00 88.88 122 SER A CA 1
ATOM 953 C C . SER A 1 122 ? 12.419 5.166 -1.691 1.00 88.88 122 SER A C 1
ATOM 955 O O . SER A 1 122 ? 13.505 4.654 -1.959 1.00 88.88 122 SER A O 1
ATOM 957 N N . GLY A 1 123 ? 11.936 6.205 -2.365 1.00 89.69 123 GLY A N 1
ATOM 958 C CA . GLY A 1 123 ? 12.676 6.863 -3.429 1.00 89.69 123 GLY A CA 1
ATOM 959 C C . GLY A 1 123 ? 11.768 7.669 -4.351 1.00 89.69 123 GLY A C 1
ATOM 960 O O . GLY A 1 123 ? 10.560 7.416 -4.406 1.00 89.69 123 GLY A O 1
ATOM 961 N N . PRO A 1 124 ? 12.330 8.658 -5.063 1.00 91.94 124 PRO A N 1
ATOM 962 C CA . PRO A 1 124 ? 11.610 9.336 -6.127 1.00 91.94 124 PRO A CA 1
ATOM 963 C C . PRO A 1 124 ? 11.378 8.378 -7.302 1.00 91.94 124 PRO A C 1
ATOM 965 O O . PRO A 1 124 ? 12.206 7.507 -7.572 1.00 91.94 124 PRO A O 1
ATOM 968 N N . LEU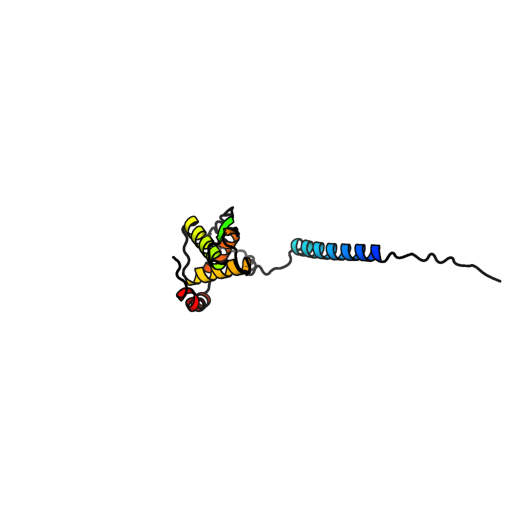 A 1 125 ? 10.278 8.580 -8.024 1.00 94.81 125 LEU A N 1
ATOM 969 C CA . LEU A 1 125 ? 10.002 7.886 -9.279 1.00 94.81 125 LEU A CA 1
ATOM 970 C C . LEU A 1 125 ? 10.238 8.827 -10.457 1.00 94.81 125 LEU A C 1
ATOM 972 O O . LEU A 1 125 ? 9.965 10.028 -10.380 1.00 94.81 125 LEU A O 1
ATOM 976 N N . MET A 1 126 ? 10.750 8.280 -11.555 1.00 95.75 126 MET A N 1
ATOM 977 C CA . MET A 1 126 ? 10.820 9.008 -12.818 1.00 95.75 126 MET A CA 1
ATOM 978 C C . MET A 1 126 ? 9.459 8.976 -13.519 1.00 95.75 126 MET A C 1
ATOM 980 O O . MET A 1 126 ? 8.735 7.986 -13.441 1.00 95.75 126 MET A O 1
ATOM 984 N N . LEU A 1 127 ? 9.128 10.040 -14.255 1.00 96.44 127 LEU A N 1
ATOM 985 C CA . LEU A 1 127 ? 7.936 10.055 -15.104 1.00 96.44 127 LEU A CA 1
ATOM 986 C C . LEU A 1 127 ? 7.986 8.888 -16.099 1.00 96.44 127 LEU A C 1
ATOM 988 O O . LEU A 1 127 ? 8.970 8.729 -16.821 1.00 96.44 127 LEU A O 1
ATOM 992 N N . GLY A 1 128 ? 6.913 8.103 -16.147 1.00 94.94 128 GLY A N 1
ATOM 993 C CA . GLY A 1 128 ? 6.795 6.941 -17.019 1.00 94.94 128 GLY A CA 1
ATOM 994 C C . GLY A 1 128 ? 7.477 5.678 -16.491 1.00 94.94 128 GLY A C 1
ATOM 995 O O . GLY A 1 128 ? 7.409 4.653 -17.166 1.00 94.94 128 GLY A O 1
ATOM 996 N N . GLN A 1 129 ? 8.115 5.724 -15.315 1.00 96.56 129 GLN A N 1
ATOM 997 C CA . GLN A 1 129 ? 8.711 4.547 -14.690 1.00 96.56 129 GLN A CA 1
ATOM 998 C C . GLN A 1 129 ? 7.628 3.531 -14.329 1.00 96.56 129 GLN A C 1
ATOM 1000 O O . GLN A 1 129 ? 6.646 3.878 -13.675 1.00 96.56 129 GLN A O 1
ATOM 1005 N N . GLU A 1 130 ? 7.842 2.279 -14.717 1.00 96.50 130 GLU A N 1
ATOM 1006 C CA . GLU A 1 130 ? 6.990 1.161 -14.327 1.00 96.50 130 GLU A CA 1
ATOM 1007 C C . GLU A 1 130 ? 7.467 0.566 -13.000 1.00 96.50 130 GLU A C 1
ATOM 1009 O O . GLU A 1 130 ? 8.664 0.365 -12.774 1.00 96.50 130 GLU A O 1
ATOM 1014 N N . VAL A 1 131 ? 6.515 0.286 -12.116 1.00 95.81 131 VAL A N 1
ATOM 1015 C CA . VAL A 1 131 ? 6.726 -0.431 -10.862 1.00 95.81 131 VAL A CA 1
ATOM 1016 C C . VAL A 1 131 ? 5.789 -1.625 -10.845 1.00 95.81 131 VAL A C 1
ATOM 1018 O O . VAL A 1 131 ? 4.577 -1.487 -10.998 1.00 95.81 131 VAL A O 1
ATOM 1021 N N . THR A 1 132 ? 6.363 -2.803 -10.644 1.00 96.50 132 THR A N 1
ATOM 1022 C CA . THR A 1 132 ? 5.608 -4.042 -10.486 1.00 96.50 132 THR A CA 1
ATOM 1023 C C . THR A 1 132 ? 5.287 -4.256 -9.010 1.00 96.50 132 THR A C 1
ATOM 1025 O O . THR A 1 132 ? 6.189 -4.282 -8.173 1.00 96.50 132 THR A O 1
ATOM 1028 N N . ILE A 1 133 ? 4.004 -4.411 -8.694 1.00 97.19 133 ILE A N 1
ATOM 1029 C CA . ILE A 1 133 ? 3.485 -4.682 -7.353 1.00 97.19 133 ILE A CA 1
ATOM 1030 C C . ILE A 1 133 ? 2.781 -6.033 -7.400 1.00 97.19 133 ILE A C 1
ATOM 1032 O O . ILE A 1 133 ? 1.776 -6.197 -8.091 1.00 97.19 133 ILE A O 1
ATOM 1036 N N . SER A 1 134 ? 3.303 -7.014 -6.670 1.00 95.94 134 SER A N 1
ATOM 1037 C CA . SER A 1 134 ? 2.741 -8.363 -6.710 1.00 95.94 134 SER A CA 1
ATOM 1038 C C . SER A 1 134 ? 1.327 -8.422 -6.149 1.00 95.94 134 SER A C 1
ATOM 1040 O O . SER A 1 134 ? 1.063 -7.875 -5.077 1.00 95.94 134 SER A O 1
ATOM 1042 N N . LYS A 1 135 ? 0.420 -9.146 -6.822 1.00 95.44 135 LYS A N 1
ATOM 1043 C CA . LYS A 1 135 ? -0.961 -9.301 -6.331 1.00 95.44 135 LYS A CA 1
ATOM 1044 C C . LYS A 1 135 ? -1.010 -9.977 -4.962 1.00 95.44 135 LYS A C 1
ATOM 1046 O O . LYS A 1 135 ? -1.855 -9.630 -4.145 1.00 95.44 135 LYS A O 1
ATOM 1051 N N . SER A 1 136 ? -0.067 -10.879 -4.679 1.00 95.12 136 SER A N 1
ATOM 1052 C CA . SER A 1 136 ? 0.086 -11.500 -3.359 1.00 95.12 136 SER A CA 1
ATOM 1053 C C . SER A 1 136 ? 0.408 -10.487 -2.261 1.00 95.12 136 SER A C 1
ATOM 1055 O O . SER A 1 136 ? -0.154 -10.587 -1.177 1.00 95.12 136 SER A O 1
ATOM 1057 N N . LEU A 1 137 ? 1.259 -9.495 -2.544 1.00 96.81 137 LEU A N 1
ATOM 1058 C CA . LEU A 1 137 ? 1.587 -8.428 -1.599 1.00 96.81 137 LEU A CA 1
ATOM 1059 C C . LEU A 1 137 ? 0.364 -7.542 -1.326 1.00 96.81 137 LEU A C 1
ATOM 1061 O O . LEU A 1 137 ? 0.135 -7.154 -0.184 1.00 96.81 137 LEU A O 1
ATOM 1065 N N . VAL A 1 138 ? -0.431 -7.239 -2.357 1.00 97.62 138 VAL A N 1
ATOM 1066 C CA . VAL A 1 138 ? -1.673 -6.465 -2.194 1.00 97.62 138 VAL A CA 1
ATOM 1067 C C . VAL A 1 138 ? -2.698 -7.245 -1.369 1.00 97.62 138 VAL A C 1
ATOM 1069 O O . VAL A 1 138 ? -3.240 -6.705 -0.409 1.00 97.62 138 VAL A O 1
ATOM 1072 N N . ALA A 1 139 ? -2.909 -8.525 -1.685 1.00 96.44 139 ALA A N 1
ATOM 1073 C CA . ALA A 1 139 ? -3.813 -9.394 -0.936 1.00 96.44 139 ALA A CA 1
ATOM 1074 C C . ALA A 1 139 ? -3.379 -9.547 0.534 1.00 96.44 139 ALA A C 1
ATOM 1076 O O . ALA A 1 139 ? -4.208 -9.466 1.436 1.00 96.44 139 ALA A O 1
ATOM 1077 N N . GLU A 1 140 ? -2.077 -9.711 0.788 1.00 97.12 140 GLU A N 1
ATOM 1078 C CA . GLU A 1 140 ? -1.511 -9.747 2.140 1.00 97.12 140 GLU A CA 1
ATOM 1079 C C . GLU A 1 140 ? -1.787 -8.441 2.897 1.00 97.12 140 GLU A C 1
ATOM 1081 O O . GLU A 1 140 ? -2.257 -8.477 4.032 1.00 97.12 140 GLU A O 1
ATOM 1086 N N . ALA A 1 141 ? -1.552 -7.289 2.262 1.00 98.00 141 ALA A N 1
ATOM 1087 C CA . ALA A 1 141 ? -1.804 -5.981 2.862 1.00 98.00 141 ALA A CA 1
ATOM 1088 C C . ALA A 1 141 ? -3.281 -5.796 3.245 1.00 98.00 141 ALA A C 1
ATOM 1090 O O . ALA A 1 141 ? -3.576 -5.310 4.334 1.00 98.00 141 ALA A O 1
ATOM 1091 N N . ILE A 1 142 ? -4.200 -6.212 2.368 1.00 97.81 142 ILE A N 1
ATOM 1092 C CA . ILE A 1 142 ? -5.650 -6.153 2.592 1.00 97.81 142 ILE A CA 1
ATOM 1093 C C . ILE A 1 142 ? -6.068 -7.108 3.717 1.00 97.81 142 ILE A C 1
ATOM 1095 O O . ILE A 1 142 ? -6.854 -6.723 4.578 1.00 97.81 142 ILE A O 1
ATOM 1099 N N . SER A 1 143 ? -5.523 -8.328 3.752 1.00 97.50 143 SER A N 1
ATOM 1100 C CA . SER A 1 143 ? -5.786 -9.286 4.834 1.00 97.50 143 SER A CA 1
ATOM 1101 C C . SER A 1 143 ? -5.387 -8.705 6.189 1.00 97.50 143 SER A C 1
ATOM 1103 O O . SER A 1 143 ? -6.199 -8.679 7.106 1.00 97.50 143 SER A O 1
ATOM 1105 N N . LEU A 1 144 ? -4.170 -8.165 6.292 1.00 97.75 144 LEU A N 1
ATOM 1106 C CA . LEU A 1 144 ? -3.680 -7.538 7.520 1.00 97.75 144 LEU A CA 1
ATOM 1107 C C . LEU A 1 144 ? -4.488 -6.287 7.896 1.00 97.75 144 LEU A C 1
ATOM 1109 O O . LEU A 1 144 ? -4.695 -6.027 9.078 1.00 97.75 144 LEU A O 1
ATOM 1113 N N . ALA A 1 145 ? -4.960 -5.520 6.909 1.00 97.75 145 ALA A N 1
ATOM 1114 C CA . ALA A 1 145 ? -5.819 -4.365 7.151 1.00 97.75 145 ALA A CA 1
ATOM 1115 C C . ALA A 1 145 ? -7.167 -4.777 7.766 1.00 97.75 145 ALA A C 1
ATOM 1117 O O . ALA A 1 145 ? -7.625 -4.152 8.715 1.00 97.75 145 ALA A O 1
ATOM 1118 N N . ASN A 1 146 ? -7.779 -5.858 7.281 1.00 96.94 146 ASN A N 1
ATOM 1119 C CA . ASN A 1 146 ? -9.040 -6.368 7.828 1.00 96.94 146 ASN A CA 1
ATOM 1120 C C . ASN A 1 146 ? -8.912 -6.923 9.259 1.00 96.94 146 ASN A C 1
ATOM 1122 O O . ASN A 1 146 ? -9.917 -7.075 9.948 1.00 96.94 146 ASN A O 1
ATOM 1126 N N . GLU A 1 147 ? -7.693 -7.224 9.711 1.00 97.31 147 GLU A N 1
ATOM 1127 C CA . GLU A 1 147 ? -7.401 -7.739 11.054 1.00 97.31 147 GLU A CA 1
ATOM 1128 C C . GLU A 1 147 ? -7.079 -6.634 12.079 1.00 97.31 147 GLU A C 1
ATOM 1130 O O . GLU A 1 147 ? -6.759 -6.938 13.233 1.00 97.31 147 GLU A O 1
ATOM 1135 N N . LEU A 1 148 ? -7.148 -5.355 11.690 1.00 96.25 148 LEU A N 1
ATOM 1136 C CA . LEU A 1 148 ? -6.864 -4.245 12.598 1.00 96.25 148 LEU A CA 1
ATOM 1137 C C . LEU A 1 148 ? -7.818 -4.234 13.795 1.00 96.25 148 LEU A C 1
ATOM 1139 O O . LEU A 1 148 ? -9.033 -4.392 13.676 1.00 96.25 148 LEU A O 1
ATOM 1143 N N . THR A 1 149 ? -7.258 -3.994 14.981 1.00 96.94 149 THR A N 1
ATOM 1144 C CA . THR A 1 149 ? -8.071 -3.785 16.179 1.00 96.94 149 THR A CA 1
ATOM 1145 C C . THR A 1 149 ? -8.729 -2.401 16.147 1.00 96.94 149 THR A C 1
ATOM 1147 O O . THR A 1 149 ? -8.176 -1.474 15.549 1.00 96.94 149 THR A O 1
ATOM 1150 N N . PRO A 1 150 ? -9.844 -2.190 16.872 1.00 96.75 150 PRO A N 1
ATOM 1151 C CA . PRO A 1 150 ? -10.482 -0.873 16.942 1.00 96.75 150 PRO A CA 1
ATOM 1152 C C . PRO A 1 150 ? -9.548 0.244 17.432 1.00 96.75 150 PRO A C 1
ATOM 1154 O O . PRO A 1 150 ? -9.656 1.385 16.999 1.00 96.75 150 PRO A O 1
ATOM 1157 N N . GLU A 1 151 ? -8.604 -0.070 18.324 1.00 96.06 151 GLU A N 1
ATOM 1158 C CA . GLU A 1 151 ? -7.594 0.892 18.783 1.00 96.06 151 GLU A CA 1
ATOM 1159 C C . GLU A 1 151 ? -6.601 1.248 17.666 1.00 96.06 151 GLU A C 1
ATOM 1161 O O . GLU A 1 151 ? -6.211 2.407 17.522 1.00 96.06 151 GLU A O 1
ATOM 1166 N N . GLN A 1 152 ? -6.196 0.268 16.854 1.00 95.75 152 GLN A N 1
ATOM 1167 C CA . GLN A 1 152 ? -5.319 0.504 15.709 1.00 95.75 152 GLN A CA 1
ATOM 1168 C C . GLN A 1 152 ? -6.021 1.317 14.619 1.00 95.75 152 GLN A C 1
ATOM 1170 O O . GLN A 1 152 ? -5.413 2.256 14.110 1.00 95.75 152 GLN A O 1
ATOM 1175 N N . GLU A 1 153 ? -7.284 1.014 14.307 1.00 95.69 153 GLU A N 1
ATOM 1176 C CA . GLU A 1 153 ? -8.093 1.822 13.386 1.00 95.69 153 GLU A CA 1
ATOM 1177 C C . GLU A 1 153 ? -8.247 3.258 13.904 1.00 95.69 153 GLU A C 1
ATOM 1179 O O . GLU A 1 153 ? -7.956 4.204 13.175 1.00 95.69 153 GLU A O 1
ATOM 1184 N N . HIS A 1 154 ? -8.572 3.438 15.189 1.00 95.38 154 HIS A N 1
ATOM 1185 C CA . HIS A 1 154 ? -8.704 4.769 15.789 1.00 95.38 154 HIS A CA 1
ATOM 1186 C C . HIS A 1 154 ? -7.416 5.601 15.674 1.00 95.38 154 HIS A C 1
ATOM 1188 O O . HIS A 1 154 ? -7.446 6.789 15.355 1.00 95.38 154 HIS A O 1
ATOM 1194 N N . ASN A 1 155 ? -6.252 4.976 15.864 1.00 95.94 155 ASN A N 1
ATOM 1195 C CA . ASN A 1 155 ? -4.963 5.655 15.711 1.00 95.94 155 ASN A CA 1
ATOM 1196 C C . ASN A 1 155 ? -4.699 6.136 14.272 1.00 95.94 155 ASN A C 1
ATOM 1198 O O . ASN A 1 155 ? -3.913 7.073 14.076 1.00 95.94 155 ASN A O 1
ATOM 1202 N N . LEU A 1 156 ? -5.345 5.515 13.280 1.00 96.38 156 LEU A N 1
ATOM 1203 C CA . LEU A 1 156 ? -5.218 5.841 11.862 1.00 96.38 156 LEU A CA 1
ATOM 1204 C C . LEU A 1 156 ? -6.203 6.920 11.391 1.00 96.38 156 LEU A C 1
ATOM 1206 O O . LEU A 1 156 ? -5.947 7.522 10.347 1.00 96.38 156 LEU A O 1
ATOM 1210 N N . GLU A 1 157 ? -7.247 7.243 12.163 1.00 94.69 157 GLU A N 1
ATOM 1211 C CA . GLU A 1 157 ? -8.254 8.269 11.820 1.00 94.69 157 GLU A CA 1
ATOM 1212 C C . GLU A 1 157 ? -7.624 9.630 11.468 1.00 94.69 157 GLU A C 1
ATOM 1214 O O . GLU A 1 157 ? -8.043 10.342 10.547 1.00 94.69 157 GLU A O 1
ATOM 1219 N N . GLN A 1 158 ? -6.559 10.003 12.184 1.00 94.62 158 GLN A N 1
ATOM 1220 C CA . GLN A 1 158 ? -5.840 11.258 11.939 1.00 94.62 158 GLN A CA 1
ATOM 1221 C C . GLN A 1 158 ? -5.205 11.320 10.542 1.00 94.62 158 GLN A C 1
ATOM 1223 O O . GLN A 1 158 ? -4.977 12.408 10.022 1.00 94.62 158 GLN A O 1
ATOM 1228 N N . TYR A 1 159 ? -4.892 10.168 9.949 1.00 94.75 159 TYR A N 1
ATOM 1229 C CA . TYR A 1 159 ? -4.285 10.068 8.626 1.00 94.75 159 TYR A CA 1
ATOM 1230 C C . TYR A 1 159 ? -5.345 9.852 7.552 1.00 94.75 159 TYR A C 1
ATOM 1232 O O . TYR A 1 159 ? -5.285 10.498 6.507 1.00 94.75 159 TYR A O 1
ATOM 1240 N N . SER A 1 160 ? -6.332 8.993 7.814 1.00 93.25 160 SER A N 1
ATOM 1241 C CA . SER A 1 160 ? -7.418 8.712 6.871 1.00 93.25 160 SER A CA 1
ATOM 1242 C C . SER A 1 160 ? -8.234 9.969 6.555 1.00 93.25 160 SER A C 1
ATOM 1244 O O . SER A 1 160 ? -8.592 10.195 5.403 1.00 93.25 160 SER A O 1
ATOM 1246 N N . SER A 1 161 ? -8.425 10.856 7.535 1.00 93.88 161 SER A N 1
ATOM 1247 C CA . SER A 1 161 ? -9.100 12.150 7.353 1.00 93.88 161 SER A CA 1
ATOM 1248 C C . SER A 1 161 ? -8.362 13.142 6.441 1.00 93.88 161 SER A C 1
ATOM 1250 O O . SER A 1 161 ? -8.965 14.113 5.978 1.00 93.88 161 SER A O 1
ATOM 1252 N N . LEU A 1 162 ? -7.074 12.918 6.159 1.00 92.12 162 LEU A N 1
ATOM 1253 C CA . LEU A 1 162 ? -6.249 13.779 5.304 1.00 92.12 162 LEU A CA 1
ATOM 1254 C C . LEU A 1 162 ? -6.168 13.289 3.853 1.00 92.12 162 LEU A C 1
ATOM 1256 O O . LEU A 1 162 ? -5.598 13.983 3.007 1.00 92.12 162 LEU A O 1
ATOM 1260 N N . VAL A 1 163 ? -6.706 12.104 3.557 1.00 88.38 163 VAL A N 1
ATOM 1261 C CA . VAL A 1 163 ? -6.590 11.454 2.249 1.00 88.38 163 VAL A CA 1
ATOM 1262 C C . VAL A 1 163 ? -7.973 11.272 1.634 1.00 88.38 163 VAL A C 1
ATOM 1264 O O . VAL A 1 163 ? -8.890 10.749 2.255 1.00 88.38 163 VAL A O 1
ATOM 1267 N N . SER A 1 164 ? -8.119 11.685 0.374 1.00 83.12 164 SER A N 1
ATOM 1268 C CA . SER A 1 164 ? -9.320 11.406 -0.415 1.00 83.12 164 SER A CA 1
ATOM 1269 C C . SER A 1 164 ? -9.095 10.132 -1.219 1.00 83.12 164 SER A C 1
ATOM 1271 O O . SER A 1 164 ? -8.191 10.076 -2.055 1.00 83.12 164 SER A O 1
ATOM 1273 N N . PHE A 1 165 ? -9.912 9.114 -0.966 1.00 74.56 165 PHE A N 1
ATOM 1274 C CA . PHE A 1 165 ? -9.927 7.877 -1.740 1.00 74.56 165 PHE A CA 1
ATOM 1275 C C . PHE A 1 165 ? -10.972 8.014 -2.847 1.00 74.56 165 PHE A C 1
ATOM 1277 O O . PHE A 1 165 ? -12.133 7.662 -2.655 1.00 74.56 165 PHE A O 1
ATOM 1284 N N . ASN A 1 166 ? -10.553 8.605 -3.966 1.00 59.44 166 ASN A N 1
ATOM 1285 C CA . ASN A 1 166 ? -11.378 8.800 -5.159 1.00 59.44 166 ASN A CA 1
ATOM 1286 C C . ASN A 1 166 ? -10.882 7.915 -6.296 1.00 59.44 166 ASN A C 1
ATOM 1288 O O . ASN A 1 166 ? -9.654 7.658 -6.329 1.00 59.44 166 ASN A O 1
#

Solvent-accessible surface area (backbone atoms only — not comparable to full-atom values): 10429 Å² total; per-residue (Å²): 134,86,82,87,83,80,81,78,80,78,78,82,76,57,64,68,62,48,50,55,51,50,50,52,50,52,53,50,49,52,54,47,49,54,50,46,40,66,70,70,64,57,84,68,83,65,88,81,73,80,84,82,83,77,76,87,81,90,80,94,78,86,84,79,79,79,74,79,74,80,65,83,62,64,41,79,39,66,32,51,87,92,44,41,59,56,57,50,35,45,50,50,46,52,53,50,28,62,78,65,78,50,88,71,56,62,34,33,46,50,48,22,27,52,51,46,24,63,74,77,52,86,70,89,60,54,73,67,39,74,45,80,44,50,39,62,57,50,51,50,25,48,54,56,26,75,66,55,48,72,70,57,40,59,71,30,46,78,55,31,78,75,55,85,93,124

Nearest PDB structures (foldseek):
  2vb6-assembly1_A  TM=2.782E-01  e=5.443E+00  Sus scrofa

Sequence (166 aa):
MSEKTNTNVESQFDKTKFVNLALGLIVALAMFGIFSYFANGGNMQAGIFSSIYNSDEEEKSEEVEVEKNIITGDYVEQAQLGEGLTHLARRAISTHLEETESSLNPEQRIFAEDYIQKKLGSGPLMLGQEVTISKSLVAEAISLANELTPEQEHNLEQYSSLVSFN

Radius of gyration: 28.08 Å; Cα contacts (8 Å, |Δi|>4): 118; chains: 1; bounding box: 99×53×40 Å

pLDDT: mean 76.45, std 22.2, range [35.53, 98.31]

Secondary structure (DSSP, 8-state):
--------------HHHHHHHHHHHHHHHHHHHHHHHHHTT-----TTSSSS-S-------------------EEEEE--TT--HHHHHHHHHHHHHHHHT----HHHHHHHHHHHHHHH------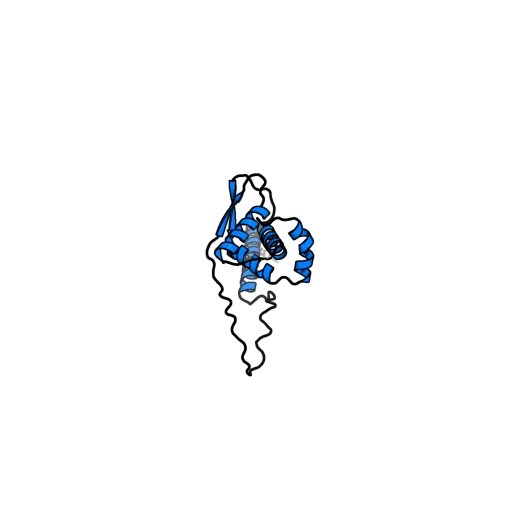TT-EEEEEHHHHHHHHHHHHT--HHHHHHHHHHHTT----

Mean predicted aligned error: 17.34 Å